Protein 1VE0 (pdb70)

Foldseek 3Di:
DKFKDKDKDFADDLKGKDFCQVVLLVRLAPAAWWKKKKFFPDQQKAKDKFAPDPVVVVVRVVLCVVQPLPDDDPCVVPPSRRSSNVSRVVRDGIDMFTHHRSGTPDDPRITMMMIHNGDRDITMIMIMIHD

CATH classification: 2.60.120.460

B-factor: mean 25.91, std 8.05, range [11.78, 72.25]

Organism: Sulfurisphaera tokodaii (strain DSM 16993 / JCM 10545 / NBRC 100140 / 7) (NCBI:txid273063)

Secondary structure (DSSP, 8-state):
---EEEEEEE--SSSEEEE-HHHHHHHTTT-SSEEEEEEE--SSEEEEEE---S---HHHHHHHHHS-TTS--GGGGT-S-HHHHHHHHHH-SEEEEEEETTEE---TT-EEEEEESS-S-EEEEEEE---

Nearest PDB structures (foldseek):
  1ve0-assembly1_A  TM=1.002E+00  e=5.190E-28  Sulfurisphaera tokodaii
  1vph-assembly2_E  TM=9.712E-01  e=1.013E-18  Saccharolobus solfataricus P2
  2p6h-assembly1_A  TM=9.723E-01  e=6.407E-18  Aeropyrum pernix
  2p6c-assembly1_A  TM=9.313E-01  e=6.849E-16  Aquifex aeolicus VF5
  1vmh-assembly1_A  TM=9.463E-01  e=2.648E-15  Clostridium acetobutylicum

Sequence (131 aa):
KIISKEFTVKTRSRFDSIDITEQVSEAIKGINNGIAHVIVKHTTCAIIINEAESGLKDFLNWAKKLVPPDGEFEHNIIDNNGHAHVISAIIGNSRVVPIIEGKLDLGTWQRIILLEFDGPRTRTVLVKSGE

Radius of gyration: 15.31 Å; Cα contacts (8 Å, |Δi|>4): 294; chains: 1; bounding box: 28×48×33 Å

Solvent-accessible surface area: 7327 Å² total

Structure (mmCIF, N/CA/C/O backbone):
data_1VE0
#
_entry.id   1VE0
#
_cell.length_a   71.720
_cell.length_b   71.720
_cell.length_c   71.720
_cell.angle_alpha   90.00
_cell.angle_beta   90.00
_cell.angle_gamma   90.00
#
_symmetry.space_group_name_H-M   'P 21 3'
#
loop_
_entity.id
_entity.type
_entity.pdbx_description
1 polymer 'hypothetical protein (ST2072)'
2 non-polymer 'SULFATE ION'
3 non-polymer 'ZINC ION'
4 water water
#
loop_
_atom_site.group_PDB
_atom_site.id
_atom_site.type_symbol
_atom_site.label_atom_id
_atom_site.label_alt_id
_atom_site.label_comp_id
_atom_site.label_asym_id
_atom_site.label_entity_id
_atom_site.label_seq_id
_atom_site.pdbx_PDB_ins_code
_atom_site.Cartn_x
_atom_site.Cartn_y
_atom_site.Cartn_z
_atom_site.occupancy
_atom_site.B_iso_or_equiv
_atom_site.auth_seq_id
_atom_site.auth_comp_id
_atom_site.auth_asym_id
_atom_site.auth_atom_id
_atom_site.pdbx_PDB_model_num
ATOM 9 N N . LYS A 1 2 ? -0.575 67.380 29.142 1.00 43.93 2 LYS A N 1
ATOM 10 C CA . LYS A 1 2 ? -1.569 66.540 28.488 1.00 39.58 2 LYS A CA 1
ATOM 11 C C . LYS A 1 2 ? -0.960 65.272 27.886 1.00 36.43 2 LYS A C 1
ATOM 12 O O . LYS A 1 2 ? 0.169 65.289 27.405 1.00 32.96 2 LYS A O 1
ATOM 18 N N . ILE A 1 3 ? -1.716 64.176 27.911 1.00 34.09 3 ILE A N 1
ATOM 19 C CA . ILE A 1 3 ? -1.238 62.902 27.367 1.00 33.17 3 ILE A CA 1
ATOM 20 C C . ILE A 1 3 ? -2.250 62.281 26.418 1.00 31.56 3 ILE A C 1
ATOM 21 O O . ILE A 1 3 ? -3.372 61.974 26.816 1.00 31.94 3 ILE A O 1
ATOM 26 N N . ILE A 1 4 ? -1.856 62.101 25.164 1.00 28.05 4 ILE A N 1
ATOM 27 C CA . ILE A 1 4 ? -2.736 61.496 24.184 1.00 27.94 4 ILE A CA 1
ATOM 28 C C . ILE A 1 4 ? -2.167 60.131 23.824 1.00 27.51 4 ILE A C 1
ATOM 29 O O . ILE A 1 4 ? -0.956 59.983 23.622 1.00 26.75 4 ILE A O 1
ATOM 34 N N . SER A 1 5 ? -3.041 59.137 23.760 1.00 25.37 5 SER A N 1
ATOM 35 C CA . SER A 1 5 ? -2.628 57.784 23.420 1.00 26.49 5 SER A CA 1
ATOM 36 C C . SER A 1 5 ? -3.576 57.279 22.356 1.00 27.33 5 SER A C 1
ATOM 37 O O . SER A 1 5 ? -4.772 57.117 22.614 1.00 27.20 5 SER A O 1
ATOM 40 N N . LYS A 1 6 ? -3.055 57.044 21.157 1.00 24.63 6 LYS A N 1
ATOM 41 C CA . LYS A 1 6 ? -3.888 56.560 20.067 1.00 26.29 6 LYS A CA 1
ATOM 42 C C . LYS A 1 6 ? -3.165 55.527 19.226 1.00 25.22 6 LYS A C 1
ATOM 43 O O . LYS A 1 6 ? -1.980 55.695 18.899 1.00 25.30 6 LYS A O 1
ATOM 49 N N . GLU A 1 7 ? -3.885 54.464 18.873 1.00 22.84 7 GLU A N 1
ATOM 50 C CA . GLU A 1 7 ? -3.327 53.382 18.074 1.00 25.07 7 GLU A CA 1
ATOM 51 C C . GLU A 1 7 ? -4.023 53.253 16.727 1.00 25.70 7 GLU A C 1
ATOM 52 O O . GLU A 1 7 ? -5.195 53.594 16.596 1.00 27.71 7 GLU A O 1
ATOM 58 N N . PHE A 1 8 ? -3.290 52.780 15.725 1.00 23.66 8 PHE A N 1
ATOM 59 C CA . PHE A 1 8 ? -3.858 52.533 14.407 1.00 22.90 8 PHE A CA 1
ATOM 60 C C . PHE A 1 8 ? -3.124 51.316 13.855 1.00 22.91 8 PHE A C 1
ATOM 61 O O . PHE A 1 8 ? -2.043 50.977 14.340 1.00 22.15 8 PHE A O 1
ATOM 69 N N . THR A 1 9 ? -3.715 50.635 12.875 1.00 24.30 9 THR A N 1
ATOM 70 C CA . THR A 1 9 ? -3.087 49.446 12.298 1.00 24.07 9 THR A CA 1
ATOM 71 C C . THR A 1 9 ? -2.772 49.628 10.820 1.00 25.55 9 THR A C 1
ATOM 72 O O . THR A 1 9 ? -3.405 50.418 10.128 1.00 26.15 9 THR A O 1
ATOM 76 N N . VAL A 1 10 ? -1.771 48.902 10.349 1.00 24.86 10 VAL A N 1
ATOM 77 C CA . VAL A 1 10 ? -1.397 48.943 8.952 1.00 27.62 10 VAL A CA 1
ATOM 78 C C . VAL A 1 10 ? -1.133 47.504 8.571 1.00 28.35 10 VAL A C 1
ATOM 79 O O . VAL A 1 10 ? -0.584 46.731 9.358 1.00 29.96 10 VAL A O 1
ATOM 83 N N . LYS A 1 11 ? -1.529 47.140 7.365 1.00 29.68 11 LYS A N 1
ATOM 84 C CA . LYS A 1 11 ? -1.344 45.783 6.903 1.00 30.77 11 LYS A CA 1
ATOM 85 C C . LYS A 1 11 ? -0.097 45.692 6.042 1.00 29.54 11 LYS A C 1
ATOM 86 O O . LYS A 1 11 ? -0.019 46.347 5.002 1.00 29.08 11 LYS A O 1
ATOM 92 N N . THR A 1 12 ? 0.887 44.901 6.465 1.00 27.30 12 THR A N 1
ATOM 93 C CA . THR A 1 12 ? 2.089 44.760 5.650 1.00 27.70 12 THR A CA 1
ATOM 94 C C . THR A 1 12 ? 1.810 43.691 4.597 1.00 28.54 12 THR A C 1
ATOM 95 O O . THR A 1 12 ? 1.130 42.695 4.849 1.00 28.50 12 THR A O 1
ATOM 99 N N . ARG A 1 13 ? 2.340 43.924 3.405 1.00 30.59 13 ARG A N 1
ATOM 100 C CA . ARG A 1 13 ? 2.065 43.083 2.253 1.00 32.03 13 ARG A CA 1
ATOM 101 C C . ARG A 1 13 ? 3.077 42.036 1.862 1.00 31.53 13 ARG A C 1
ATOM 102 O O . ARG A 1 13 ? 2.864 41.322 0.887 1.00 31.12 13 ARG A O 1
ATOM 110 N N . SER A 1 14 ? 4.168 41.933 2.604 1.00 30.14 14 SER A N 1
ATOM 111 C CA . SER A 1 14 ? 5.203 40.974 2.251 1.00 29.89 14 SER A CA 1
ATOM 112 C C . SER A 1 14 ? 6.037 40.658 3.484 1.00 28.1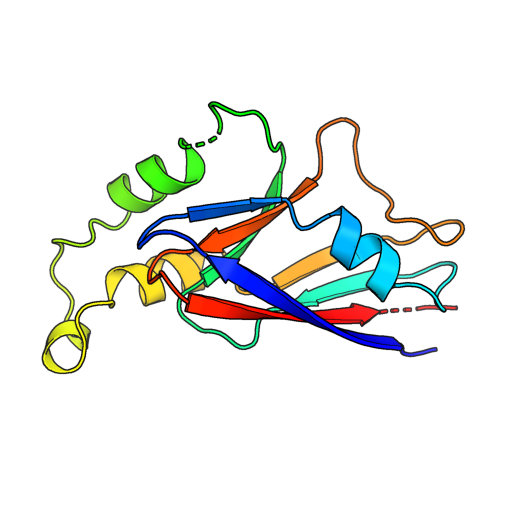1 14 SER A C 1
ATOM 113 O O . SER A 1 14 ? 5.813 41.242 4.544 1.00 27.55 14 SER A O 1
ATOM 116 N N . ARG A 1 15 ? 6.984 39.729 3.362 1.00 27.14 15 ARG A N 1
ATOM 117 C CA . ARG A 1 15 ? 7.836 39.408 4.501 1.00 26.44 15 ARG A CA 1
ATOM 118 C C . ARG A 1 15 ? 8.588 40.686 4.858 1.00 25.90 15 ARG A C 1
ATOM 119 O O . ARG A 1 15 ? 8.628 41.096 6.024 1.00 24.53 15 ARG A O 1
ATOM 127 N N . PHE A 1 16 ? 9.182 41.301 3.838 1.00 24.46 16 PHE A N 1
ATOM 128 C CA . PHE A 1 16 ? 9.909 42.568 3.984 1.00 25.10 16 PHE A CA 1
ATOM 129 C C . PHE A 1 16 ? 9.045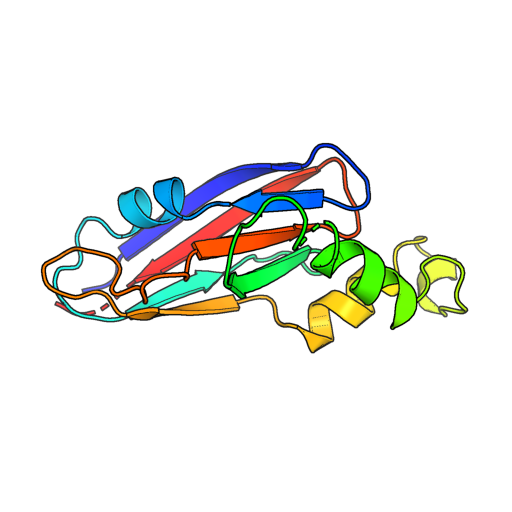 43.634 3.331 1.00 24.84 16 PHE A C 1
ATOM 130 O O . PHE A 1 16 ? 8.670 43.511 2.170 1.00 23.69 16 PHE A O 1
ATOM 138 N N . ASP A 1 17 ? 8.718 44.679 4.077 1.00 22.62 17 ASP A N 1
ATOM 139 C CA . ASP A 1 17 ? 7.869 45.730 3.537 1.00 22.37 17 ASP A CA 1
ATOM 140 C C . ASP A 1 17 ? 8.193 47.042 4.242 1.00 21.73 17 ASP A C 1
ATOM 141 O O . ASP A 1 17 ? 8.750 47.050 5.346 1.00 19.97 17 ASP A O 1
ATOM 146 N N . SER A 1 18 ? 7.869 48.146 3.590 1.00 19.98 18 SER A N 1
ATOM 147 C CA . SER A 1 18 ? 8.114 49.461 4.169 1.00 20.93 18 SER A CA 1
ATOM 148 C C . SER A 1 18 ? 6.889 50.314 3.872 1.00 21.43 18 SER A C 1
ATOM 149 O O . SER A 1 18 ? 6.444 50.418 2.732 1.00 21.06 18 SER A O 1
ATOM 152 N N . ILE A 1 19 ? 6.335 50.912 4.914 1.00 20.63 19 ILE A N 1
ATOM 153 C CA . ILE A 1 19 ? 5.131 51.708 4.756 1.00 21.13 19 ILE A CA 1
ATOM 154 C C . ILE A 1 19 ? 5.252 53.088 5.365 1.00 19.55 19 ILE A C 1
ATOM 155 O O . ILE A 1 19 ? 5.627 53.214 6.526 1.00 17.71 19 ILE A O 1
ATOM 160 N N . ASP A 1 20 ? 4.912 54.109 4.577 1.00 19.36 20 ASP A N 1
ATOM 161 C CA . ASP A 1 20 ? 4.938 55.496 5.035 1.00 20.38 20 ASP A CA 1
ATOM 162 C C . ASP A 1 20 ? 3.679 55.682 5.888 1.00 19.61 20 ASP A C 1
ATOM 163 O O . ASP A 1 20 ? 2.567 55.638 5.366 1.00 19.40 20 ASP A O 1
ATOM 168 N N . ILE A 1 21 ? 3.846 55.882 7.193 1.00 18.10 21 ILE A N 1
ATOM 169 C CA . ILE A 1 21 ? 2.697 56.034 8.079 1.00 18.41 21 ILE A CA 1
ATOM 170 C C . ILE A 1 21 ? 2.511 57.451 8.599 1.00 19.92 21 ILE A C 1
ATOM 171 O O . ILE A 1 21 ? 1.757 57.679 9.536 1.00 17.89 21 ILE A O 1
ATOM 176 N N . THR A 1 22 ? 3.193 58.406 7.975 1.00 20.47 22 THR A N 1
ATOM 177 C CA . THR A 1 22 ? 3.120 59.802 8.399 1.00 20.51 22 THR A CA 1
ATOM 178 C C . THR A 1 22 ? 1.699 60.355 8.549 1.00 21.22 22 THR A C 1
ATOM 179 O O . THR A 1 22 ? 1.377 60.987 9.554 1.00 18.49 22 THR A O 1
ATOM 183 N N . GLU A 1 23 ? 0.850 60.130 7.554 1.00 22.84 23 GLU A N 1
ATOM 184 C CA . GLU A 1 23 ? -0.517 60.650 7.623 1.00 24.05 23 GLU A CA 1
ATOM 185 C C . GLU A 1 23 ? -1.291 60.116 8.827 1.00 22.95 23 GLU A C 1
ATOM 186 O O . GLU A 1 23 ? -1.998 60.877 9.508 1.00 22.93 23 GLU A O 1
ATOM 192 N N . GLN A 1 24 ? -1.167 58.818 9.094 1.00 21.24 24 GLN A N 1
ATOM 193 C CA . GLN A 1 24 ? -1.866 58.220 10.228 1.00 22.06 24 GLN A CA 1
ATOM 194 C C . GLN A 1 24 ? -1.332 58.787 11.533 1.00 21.79 24 GLN A C 1
ATOM 195 O O . GLN A 1 24 ? -2.087 58.970 12.491 1.00 20.76 24 GLN A O 1
ATOM 201 N N . VAL A 1 25 ? -0.032 59.064 11.587 1.00 20.69 25 VAL A N 1
ATOM 202 C CA . VAL A 1 25 ? 0.513 59.637 12.809 1.00 18.76 25 VAL A CA 1
ATOM 203 C C . VAL A 1 25 ? 0.029 61.081 12.991 1.00 20.39 25 VAL A C 1
ATOM 204 O O . VAL A 1 25 ? -0.235 61.503 14.119 1.00 18.98 25 VAL A O 1
ATOM 208 N N . SER A 1 26 ? -0.099 61.842 11.902 1.00 20.11 26 SER A N 1
ATOM 209 C CA . SER A 1 26 ? -0.559 63.224 12.048 1.00 22.52 26 SER A CA 1
ATOM 210 C C . SER A 1 26 ? -1.977 63.259 12.615 1.00 22.33 26 SER A C 1
ATOM 211 O O . SER A 1 26 ? -2.336 64.177 13.351 1.00 22.19 26 SER A O 1
ATOM 214 N N . GLU A 1 27 ? -2.790 62.254 12.296 1.00 23.51 27 GLU A N 1
ATOM 215 C CA . GLU A 1 27 ? -4.148 62.205 12.837 1.00 23.56 27 GLU A CA 1
ATOM 216 C C . GLU A 1 27 ? -4.110 61.815 14.315 1.00 23.22 27 GLU A C 1
ATOM 217 O O . GLU A 1 27 ? -4.840 62.374 15.140 1.00 21.76 27 GLU A O 1
ATOM 223 N N . ALA A 1 28 ? -3.241 60.860 14.648 1.00 20.69 28 ALA A N 1
ATOM 224 C CA . ALA A 1 28 ? -3.128 60.376 16.016 1.00 20.50 28 ALA A CA 1
ATOM 225 C C . ALA A 1 28 ? -2.626 61.381 17.061 1.00 21.45 28 ALA A C 1
ATOM 226 O O . ALA A 1 28 ? -2.862 61.193 18.258 1.00 22.03 28 ALA A O 1
ATOM 228 N N . ILE A 1 29 ? -1.950 62.449 16.641 1.00 20.32 29 ILE A N 1
ATOM 229 C CA . ILE A 1 29 ? -1.456 63.423 17.616 1.00 20.51 29 ILE A CA 1
ATOM 230 C C . ILE A 1 29 ? -2.477 64.503 17.970 1.00 23.53 29 ILE A C 1
ATOM 231 O O . ILE A 1 29 ? -2.262 65.279 18.902 1.00 23.08 29 ILE A O 1
ATOM 236 N N . LYS A 1 30 ? -3.586 64.558 17.238 1.00 24.74 30 LYS A N 1
ATOM 237 C CA . LYS A 1 30 ? -4.590 65.581 17.505 1.00 26.34 30 LYS A CA 1
ATOM 238 C C . LYS A 1 30 ? -4.933 65.631 18.981 1.00 26.13 30 LYS A C 1
ATOM 239 O O . LYS A 1 30 ? -5.254 6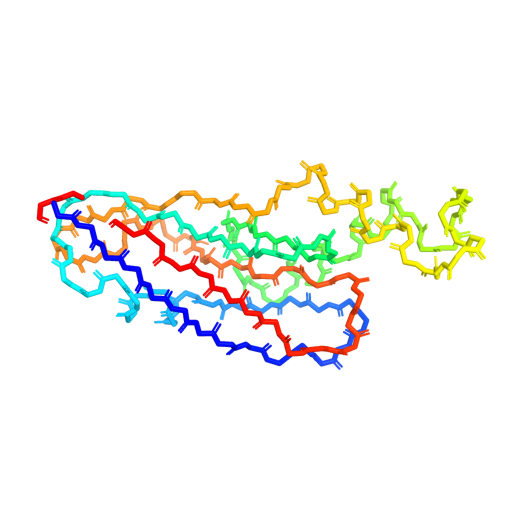4.624 19.598 1.00 26.44 30 LYS A O 1
ATOM 245 N N . GLY A 1 31 ? -4.836 66.822 19.546 1.00 26.55 31 GLY A N 1
ATOM 246 C CA . GLY A 1 31 ? -5.108 66.991 20.960 1.00 28.27 31 GLY A CA 1
ATOM 247 C C . GLY A 1 31 ? -3.902 67.667 21.582 1.00 27.98 31 GLY A C 1
ATOM 248 O O . GLY A 1 31 ? -4.021 68.372 22.580 1.00 30.10 31 GLY A O 1
ATOM 249 N N . ILE A 1 32 ? -2.733 67.442 20.985 1.00 26.57 32 ILE A N 1
ATOM 250 C CA . ILE A 1 32 ? -1.495 68.048 21.461 1.00 24.66 32 ILE A CA 1
ATOM 251 C C . ILE A 1 32 ? -1.087 69.173 20.503 1.00 25.38 32 ILE A C 1
ATOM 252 O O . ILE A 1 32 ? -1.055 68.986 19.287 1.00 23.12 32 ILE A O 1
ATOM 257 N N . ASN A 1 33 ? -0.781 70.338 21.064 1.00 25.82 33 ASN A N 1
ATOM 258 C CA . ASN A 1 33 ? -0.381 71.502 20.285 1.00 27.53 33 ASN A CA 1
ATOM 259 C C . ASN A 1 33 ? 1.135 71.681 20.185 1.00 26.12 33 ASN A C 1
ATOM 260 O O . ASN A 1 33 ? 1.662 72.020 19.125 1.00 25.59 33 ASN A O 1
ATOM 265 N N . ASN A 1 34 ? 1.832 71.457 21.293 1.00 26.01 34 ASN A N 1
ATOM 266 C CA . ASN A 1 34 ? 3.283 71.604 21.335 1.00 24.93 34 ASN A CA 1
ATOM 267 C C . ASN A 1 34 ? 3.803 70.493 22.232 1.00 24.91 34 ASN A C 1
ATOM 268 O O . ASN A 1 34 ? 3.365 70.356 23.375 1.00 23.86 34 ASN A O 1
ATOM 273 N N . GLY A 1 35 ? 4.732 69.693 21.722 1.00 22.71 35 GLY A N 1
ATOM 274 C CA . GLY A 1 35 ? 5.248 68.616 22.547 1.00 22.10 35 GLY A CA 1
ATOM 275 C C . GLY A 1 35 ? 6.000 67.550 21.793 1.00 20.18 35 GLY A C 1
ATOM 276 O O . GLY A 1 35 ? 6.682 67.842 20.812 1.00 19.50 35 GLY A O 1
ATOM 277 N N . ILE A 1 36 ? 5.857 66.305 22.244 1.00 20.04 36 ILE A N 1
ATOM 278 C CA . ILE A 1 36 ? 6.567 65.187 21.632 1.00 18.09 36 ILE A CA 1
ATOM 279 C C . ILE A 1 36 ? 5.639 64.009 21.345 1.00 17.41 36 ILE A C 1
ATOM 280 O O . ILE A 1 36 ? 4.798 63.651 22.161 1.00 17.48 36 ILE A O 1
ATOM 285 N N . ALA A 1 37 ? 5.795 63.439 20.161 1.00 14.98 37 ALA A N 1
ATOM 286 C CA . ALA A 1 37 ? 5.032 62.275 19.756 1.00 16.48 37 ALA A CA 1
ATOM 287 C C . ALA A 1 37 ? 5.999 61.103 19.786 1.00 15.88 37 ALA A C 1
ATOM 288 O O . ALA A 1 37 ? 7.070 61.156 19.171 1.00 17.05 37 ALA A O 1
ATOM 290 N N . HIS A 1 38 ? 5.649 60.068 20.533 1.00 14.89 38 HIS A N 1
ATOM 291 C CA . HIS A 1 38 ? 6.473 58.869 20.573 1.00 17.14 38 HIS A CA 1
ATOM 292 C C . HIS A 1 38 ? 5.738 57.873 19.689 1.00 16.19 38 HIS A C 1
ATOM 293 O O . HIS A 1 38 ? 4.635 57.455 20.025 1.00 15.89 38 HIS A O 1
ATOM 300 N N . VAL A 1 39 ? 6.335 57.519 18.556 1.00 15.43 39 VAL A N 1
ATOM 301 C CA . VAL A 1 39 ? 5.728 56.568 17.621 1.00 15.95 39 VAL A CA 1
ATOM 302 C C . VAL A 1 39 ? 6.325 55.229 18.020 1.00 16.79 39 VAL A C 1
ATOM 303 O O . VAL A 1 39 ? 7.528 54.984 17.838 1.00 16.10 39 VAL A O 1
ATOM 307 N N . ILE A 1 40 ? 5.468 54.378 18.571 1.00 15.25 40 ILE A N 1
ATOM 308 C CA . ILE A 1 40 ? 5.883 53.091 19.123 1.00 17.52 40 ILE A CA 1
ATOM 309 C C . ILE A 1 40 ? 5.169 51.860 18.593 1.00 18.84 40 ILE A C 1
ATOM 310 O O . ILE A 1 40 ? 3.970 51.899 18.345 1.00 20.90 40 ILE A O 1
ATOM 315 N N . VAL A 1 41 ? 5.897 50.765 18.399 1.00 19.06 41 VAL A N 1
ATOM 316 C CA . VAL A 1 41 ? 5.206 49.529 18.039 1.00 19.83 41 VAL A CA 1
ATOM 317 C C . VAL A 1 41 ? 5.488 48.604 19.209 1.00 20.55 41 VAL A C 1
ATOM 318 O O . VAL A 1 41 ? 6.596 48.598 19.749 1.00 21.36 41 VAL A O 1
ATOM 322 N N . LYS A 1 42 ? 4.485 47.851 19.634 1.00 19.99 42 LYS A N 1
ATOM 323 C CA . LYS A 1 42 ? 4.685 46.923 20.733 1.00 22.25 42 LYS A CA 1
ATOM 324 C C . LYS A 1 42 ? 5.054 45.575 20.139 1.00 23.24 42 LYS A C 1
ATOM 325 O O . LYS A 1 42 ? 4.835 44.531 20.754 1.00 26.01 42 LYS A O 1
ATOM 331 N N . HIS A 1 43 ? 5.624 45.615 18.937 1.00 22.06 43 HIS A N 1
ATOM 332 C CA . HIS A 1 43 ? 6.051 44.415 18.218 1.00 20.67 43 HIS A CA 1
ATOM 333 C C . HIS A 1 43 ? 7.558 44.232 18.371 1.00 20.51 43 HIS A C 1
ATOM 334 O O . HIS A 1 43 ? 8.267 45.188 18.681 1.00 19.21 43 HIS A O 1
ATOM 341 N N . THR A 1 44 ? 8.048 43.018 18.131 1.00 17.73 44 THR A N 1
ATOM 342 C CA . THR A 1 44 ? 9.473 42.757 18.249 1.00 18.22 44 THR A CA 1
ATOM 343 C C . THR A 1 44 ? 10.109 42.444 16.906 1.00 17.81 44 THR A C 1
ATOM 344 O O . THR A 1 44 ? 11.317 42.260 16.828 1.00 17.43 44 THR A O 1
ATOM 348 N N . THR A 1 45 ? 9.311 42.362 15.845 1.00 19.84 45 THR A N 1
ATOM 349 C CA . THR A 1 45 ? 9.886 42.033 14.542 1.00 19.32 45 THR A CA 1
ATOM 350 C C . THR A 1 45 ? 9.670 43.052 13.446 1.00 20.30 45 THR A C 1
ATOM 351 O O . THR A 1 45 ? 9.813 42.745 12.263 1.00 20.00 45 THR A O 1
ATOM 355 N N . CYS A 1 46 ? 9.293 44.258 13.832 1.00 19.46 46 CYS A N 1
ATOM 356 C CA . CYS A 1 46 ? 9.164 45.340 12.860 1.00 21.81 46 CYS A CA 1
ATOM 357 C C . CYS A 1 46 ? 9.726 46.552 13.611 1.00 20.06 46 CYS A C 1
ATOM 358 O O . CYS A 1 46 ? 9.821 46.517 14.841 1.00 20.50 46 CYS A O 1
ATOM 361 N N . ALA A 1 47 ? 10.151 47.585 12.891 1.00 20.05 47 ALA A N 1
ATOM 362 C CA . ALA A 1 47 ? 10.720 48.760 13.534 1.00 18.46 47 ALA A CA 1
ATOM 363 C C . ALA A 1 47 ? 10.218 50.064 12.930 1.00 18.95 47 ALA A C 1
ATOM 364 O O . ALA A 1 47 ? 9.542 50.062 11.894 1.00 16.65 47 ALA A O 1
ATOM 366 N N . ILE A 1 48 ? 10.552 51.173 13.592 1.00 15.77 48 ILE A N 1
ATOM 367 C CA . ILE A 1 48 ? 10.144 52.510 13.154 1.00 16.78 48 ILE A CA 1
ATOM 368 C C . ILE A 1 48 ? 11.394 53.347 12.899 1.00 16.32 48 ILE A C 1
ATOM 369 O O . ILE A 1 48 ? 12.335 53.318 13.690 1.00 15.30 48 ILE A O 1
ATOM 374 N N . ILE A 1 49 ? 11.415 54.063 11.780 1.00 16.22 49 ILE A N 1
ATOM 375 C CA . ILE A 1 49 ? 12.530 54.942 11.448 1.00 13.53 49 ILE A CA 1
ATOM 376 C C . ILE A 1 49 ? 11.901 56.221 10.933 1.00 15.92 49 ILE A C 1
ATOM 377 O O . ILE A 1 49 ? 10.728 56.209 10.552 1.00 16.09 49 ILE A O 1
ATOM 382 N N . ILE A 1 50 ? 12.660 57.317 10.966 1.00 15.77 50 ILE A N 1
ATOM 383 C CA . ILE A 1 50 ? 12.204 58.595 10.419 1.00 16.81 50 ILE A CA 1
ATOM 384 C C . ILE A 1 50 ? 13.190 58.882 9.292 1.00 17.35 50 ILE A C 1
ATOM 385 O O . ILE A 1 50 ? 14.361 59.150 9.552 1.00 17.97 50 ILE A O 1
ATOM 390 N N . ASN A 1 51 ? 12.735 58.808 8.043 1.00 17.60 51 ASN A N 1
ATOM 391 C CA . ASN A 1 51 ? 13.627 59.085 6.932 1.00 17.22 51 ASN A CA 1
ATOM 392 C C . ASN A 1 51 ? 12.886 59.429 5.642 1.00 17.68 51 ASN A C 1
ATOM 393 O O . ASN A 1 51 ? 11.694 59.700 5.667 1.00 18.36 51 ASN A O 1
ATOM 398 N N . GLU A 1 52 ? 13.581 59.415 4.510 1.00 18.60 52 GLU A N 1
ATOM 399 C CA . GLU A 1 52 ? 12.920 59.783 3.260 1.00 20.39 52 GLU A CA 1
ATOM 400 C C . GLU A 1 52 ? 12.204 58.598 2.626 1.00 20.22 52 GLU A C 1
ATOM 401 O O . GLU A 1 52 ? 12.770 57.513 2.488 1.00 21.68 52 GLU A O 1
ATOM 407 N N . ALA A 1 53 ? 10.950 58.805 2.250 1.00 20.38 53 ALA A N 1
ATOM 408 C CA . ALA A 1 53 ? 10.173 57.735 1.653 1.00 21.97 53 ALA A CA 1
ATOM 409 C C . ALA A 1 53 ? 10.264 57.738 0.128 1.00 25.38 53 ALA A C 1
ATOM 410 O O . ALA A 1 53 ? 9.266 57.518 -0.556 1.00 26.44 53 ALA A O 1
ATOM 412 N N . GLU A 1 54 ? 11.448 58.000 -0.412 1.00 26.79 54 GLU A N 1
ATOM 413 C CA . GLU A 1 54 ? 11.590 57.976 -1.860 1.00 27.67 54 GLU A CA 1
ATOM 414 C C . GLU A 1 54 ? 11.449 56.513 -2.296 1.00 27.90 54 GLU A C 1
ATOM 415 O O . GLU A 1 54 ? 11.865 55.595 -1.582 1.00 26.69 54 GLU A O 1
ATOM 421 N N . SER A 1 55 ? 10.852 56.297 -3.463 1.00 28.26 55 SER A N 1
ATOM 422 C CA . SER A 1 55 ? 10.633 54.947 -3.971 1.00 28.91 55 SER A CA 1
ATOM 423 C C . SER A 1 55 ? 11.811 53.974 -3.875 1.00 28.24 55 SER A C 1
ATOM 424 O O . SER A 1 55 ? 11.665 52.872 -3.339 1.00 27.56 55 SER A O 1
ATOM 427 N N . GLY A 1 56 ? 12.968 54.369 -4.400 1.00 27.52 56 GLY A N 1
ATOM 428 C CA . GLY A 1 56 ? 14.126 53.493 -4.365 1.00 26.30 56 GLY A CA 1
ATOM 429 C C . GLY A 1 56 ? 14.607 53.210 -2.954 1.00 27.16 56 GLY A C 1
ATOM 430 O O . GLY A 1 56 ? 14.902 52.067 -2.590 1.00 25.87 56 GLY A O 1
ATOM 431 N N . LEU A 1 57 ? 14.668 54.270 -2.153 1.00 26.16 57 LEU A N 1
ATOM 432 C CA . LEU A 1 57 ? 15.118 54.182 -0.772 1.00 27.02 57 LEU A CA 1
ATOM 433 C C . LEU A 1 57 ? 14.205 53.250 0.038 1.00 25.71 57 LEU A C 1
ATOM 434 O O . LEU A 1 57 ? 14.668 52.512 0.900 1.00 27.28 57 LEU A O 1
ATOM 447 N N . LYS A 1 59 ? 13.034 50.653 -0.868 1.00 28.04 59 LYS A N 1
ATOM 448 C CA . LYS A 1 59 ? 13.509 49.303 -1.150 1.00 28.47 59 LYS A CA 1
ATOM 449 C C . LYS A 1 59 ? 14.870 49.105 -0.461 1.00 26.48 59 LYS A C 1
ATOM 450 O O . LYS A 1 59 ? 15.120 48.071 0.157 1.00 25.95 59 LYS A O 1
ATOM 456 N N . ASP A 1 60 ? 15.745 50.103 -0.589 1.00 25.31 60 ASP A N 1
ATOM 457 C CA . ASP A 1 60 ? 17.080 50.071 0.018 1.00 25.09 60 ASP A CA 1
ATOM 458 C C . ASP A 1 60 ? 17.075 49.734 1.519 1.00 23.66 60 ASP A C 1
ATOM 459 O O . ASP A 1 60 ? 17.907 48.949 1.981 1.00 23.78 60 ASP A O 1
ATOM 464 N N . PHE A 1 61 ? 16.161 50.331 2.286 1.00 22.74 61 PHE A N 1
ATOM 465 C CA . P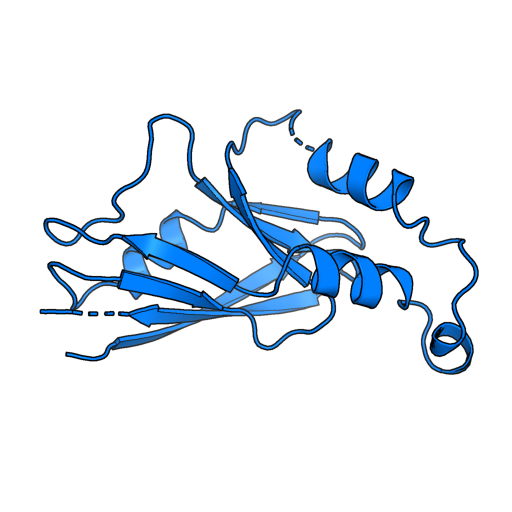HE A 1 61 ? 16.128 50.058 3.724 1.00 23.00 61 PHE A CA 1
ATOM 466 C C . PHE A 1 61 ? 15.994 48.558 3.974 1.00 22.43 61 PHE A C 1
ATOM 467 O O . PHE A 1 61 ? 16.687 47.997 4.822 1.00 21.20 61 PHE A O 1
ATOM 475 N N . LEU A 1 62 ? 15.095 47.925 3.225 1.00 22.35 62 LEU A N 1
ATOM 476 C CA . LEU A 1 62 ? 14.835 46.498 3.349 1.00 23.46 62 LEU A CA 1
ATOM 477 C C . LEU A 1 62 ? 15.993 45.657 2.826 1.00 24.20 62 LEU A C 1
ATOM 478 O O . LEU A 1 62 ? 16.438 44.726 3.494 1.00 24.36 62 LEU A O 1
ATOM 483 N N . ASN A 1 63 ? 16.489 45.989 1.640 1.00 24.18 63 ASN A N 1
ATOM 484 C CA . ASN A 1 63 ? 17.601 45.238 1.070 1.00 25.25 63 ASN A CA 1
ATOM 485 C C . ASN A 1 63 ? 18.881 45.338 1.890 1.00 25.51 63 ASN A C 1
ATOM 486 O O . ASN A 1 63 ? 19.645 44.374 1.982 1.00 25.36 63 ASN A O 1
ATOM 491 N N . TRP A 1 64 ? 19.134 46.492 2.494 1.00 26.10 64 TRP A N 1
ATOM 492 C CA . TRP A 1 64 ? 20.336 46.611 3.303 1.00 25.39 64 TRP A CA 1
ATOM 493 C C . TRP A 1 64 ? 20.132 45.955 4.655 1.00 25.65 64 TRP A C 1
ATOM 494 O O . TRP A 1 64 ? 21.076 45.457 5.264 1.00 25.48 64 TRP A O 1
ATOM 505 N N . ALA A 1 65 ? 18.888 45.933 5.118 1.00 26.43 65 ALA A N 1
ATOM 506 C CA . ALA A 1 65 ? 18.598 45.270 6.377 1.00 26.47 65 ALA A CA 1
ATOM 507 C C . ALA A 1 65 ? 18.930 43.800 6.125 1.00 27.96 65 ALA A C 1
ATOM 508 O O . ALA A 1 65 ? 19.567 43.140 6.949 1.00 28.70 65 ALA A O 1
ATOM 510 N N . LYS A 1 66 ? 18.502 43.295 4.971 1.00 28.78 66 LYS A N 1
ATOM 511 C CA . LYS A 1 66 ? 18.770 41.904 4.614 1.00 31.75 66 LYS A CA 1
ATOM 512 C C . LYS A 1 66 ? 20.265 41.631 4.485 1.00 31.71 66 LYS A C 1
ATOM 513 O O . LYS A 1 66 ? 20.727 40.535 4.804 1.00 31.65 66 LYS A O 1
ATOM 519 N N . LYS A 1 67 ? 21.019 42.623 4.019 1.00 32.11 67 LYS A N 1
ATOM 520 C CA . LYS A 1 67 ? 22.461 42.454 3.857 1.00 32.49 67 LYS A CA 1
ATOM 521 C C . LYS A 1 67 ? 23.163 42.398 5.207 1.00 31.36 67 LYS A C 1
ATOM 522 O O . LYS A 1 67 ? 24.101 41.627 5.400 1.00 30.99 67 LYS A O 1
ATOM 528 N N . LEU A 1 68 ? 22.710 43.226 6.140 1.00 28.24 68 LEU A N 1
ATOM 529 C CA . LEU A 1 68 ? 23.313 43.275 7.462 1.00 26.24 68 LEU A CA 1
ATOM 530 C C . LEU A 1 68 ? 22.993 42.048 8.300 1.00 24.65 68 LEU A C 1
ATOM 531 O O . LEU A 1 68 ? 23.859 41.518 8.996 1.00 23.55 68 LEU A O 1
ATOM 536 N N . VAL A 1 69 ? 21.745 41.599 8.234 1.00 24.32 69 VAL A N 1
ATOM 537 C CA . VAL A 1 69 ? 21.311 40.430 8.994 1.00 23.61 69 VAL A CA 1
ATOM 538 C C . VAL A 1 69 ? 20.510 39.499 8.072 1.00 25.08 69 VAL A C 1
ATOM 539 O O . VAL A 1 69 ? 19.286 39.505 8.080 1.00 23.55 69 VAL A O 1
ATOM 543 N N . PRO A 1 70 ? 21.209 38.690 7.256 1.00 26.47 70 PRO A N 1
ATOM 544 C CA . PRO A 1 70 ? 20.579 37.752 6.318 1.00 27.60 70 PRO A CA 1
ATOM 545 C C . PRO A 1 70 ? 19.539 36.841 6.960 1.00 26.07 70 PRO A C 1
ATOM 546 O O . PRO A 1 70 ? 19.814 36.186 7.964 1.00 26.01 70 PRO A O 1
ATOM 550 N N . PRO A 1 71 ? 18.327 36.790 6.389 1.00 27.66 71 PRO A N 1
ATOM 551 C CA . PRO A 1 71 ? 17.249 35.944 6.918 1.00 29.94 71 PRO A CA 1
ATOM 552 C C . PRO A 1 71 ? 17.668 34.472 6.913 1.00 31.84 71 PRO A C 1
ATOM 553 O O . PRO A 1 71 ? 17.173 33.663 7.692 1.00 31.55 71 PRO A O 1
ATOM 557 N N . ASP A 1 72 ? 18.587 34.143 6.015 1.00 34.41 72 ASP A N 1
ATOM 558 C CA . ASP A 1 72 ? 19.080 32.779 5.856 1.00 37.23 72 ASP A CA 1
ATOM 559 C C . ASP A 1 72 ? 20.244 32.547 6.807 1.00 37.73 72 ASP A C 1
ATOM 560 O O . ASP A 1 72 ? 20.869 31.485 6.794 1.00 38.34 72 ASP A O 1
ATOM 565 N N . GLY A 1 73 ? 20.534 33.552 7.628 1.00 36.79 73 GLY A N 1
ATOM 566 C CA . GLY A 1 73 ? 21.634 33.443 8.565 1.00 35.84 73 GLY A CA 1
ATOM 567 C C . GLY A 1 73 ? 21.381 32.455 9.684 1.00 35.23 73 GLY A C 1
ATOM 568 O O . GLY A 1 73 ? 20.290 31.892 9.804 1.00 35.95 73 GLY A O 1
ATOM 569 N N . GLU A 1 74 ? 22.400 32.253 10.509 1.00 35.58 74 GLU A N 1
ATOM 570 C CA . GLU A 1 74 ? 22.334 31.339 11.639 1.00 36.66 74 GLU A CA 1
ATOM 571 C C . GLU A 1 74 ? 21.748 32.042 12.863 1.00 34.40 74 GLU A C 1
ATOM 572 O O . GLU A 1 74 ? 22.306 33.029 13.338 1.00 35.03 74 GLU A O 1
ATOM 578 N N . PHE A 1 75 ? 20.619 31.533 13.355 1.00 31.97 75 PHE A N 1
ATOM 579 C CA . PHE A 1 75 ? 19.931 32.097 14.522 1.00 30.93 75 PHE A CA 1
ATOM 580 C C . PHE A 1 75 ? 19.456 30.986 15.461 1.00 31.36 75 PHE A C 1
ATOM 581 O O . PHE A 1 75 ? 18.702 30.101 15.055 1.00 30.31 75 PHE A O 1
ATOM 589 N N . GLU A 1 76 ? 19.879 31.028 16.718 1.00 31.34 76 GLU A N 1
ATOM 590 C CA . GLU A 1 76 ? 19.451 30.005 17.661 1.00 32.38 76 GLU A CA 1
ATOM 591 C C . GLU A 1 76 ? 17.947 30.061 17.876 1.00 31.46 76 GLU A C 1
ATOM 592 O O . GLU A 1 76 ? 17.309 29.059 18.224 1.00 28.92 76 GLU A O 1
ATOM 598 N N . HIS A 1 77 ? 17.380 31.243 17.662 1.00 30.05 77 HIS A N 1
ATOM 599 C CA . HIS A 1 77 ? 15.950 31.433 17.830 1.00 30.46 77 HIS A CA 1
ATOM 600 C C . HIS A 1 77 ? 15.154 30.621 16.820 1.00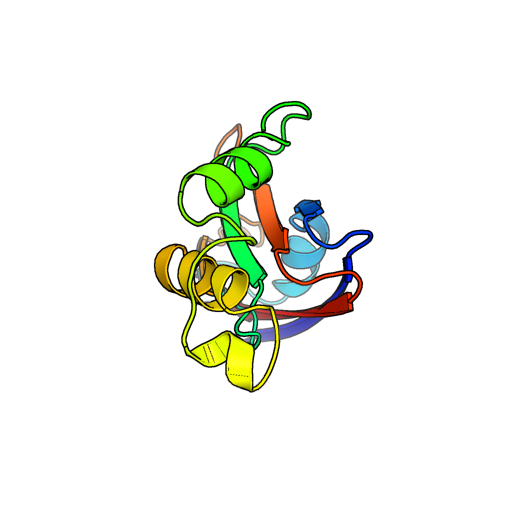 30.60 77 HIS A C 1
ATOM 601 O O . HIS A 1 77 ? 14.048 30.165 17.116 1.00 29.74 77 HIS A O 1
ATOM 608 N N . ASN A 1 78 ? 15.721 30.440 15.630 1.00 32.17 78 ASN A N 1
ATOM 609 C CA . ASN A 1 78 ? 15.022 29.726 14.568 1.00 33.16 78 ASN A CA 1
ATOM 610 C C . ASN A 1 78 ? 14.685 28.275 14.868 1.00 35.05 78 ASN A C 1
ATOM 611 O O . ASN A 1 78 ? 14.047 27.603 14.060 1.00 35.19 78 ASN A O 1
ATOM 616 N N . ILE A 1 79 ? 15.099 27.804 16.041 1.00 36.06 79 ILE A N 1
ATOM 617 C CA . ILE A 1 79 ? 14.782 26.451 16.487 1.00 37.61 79 ILE A CA 1
ATOM 618 C C . ILE A 1 79 ? 13.297 26.484 16.848 1.00 38.64 79 ILE A C 1
ATOM 619 O O . ILE A 1 79 ? 12.591 25.484 16.741 1.00 40.01 79 ILE A O 1
ATOM 624 N N . ILE A 1 80 ? 12.838 27.653 17.276 1.00 38.62 80 ILE A N 1
ATOM 625 C CA . ILE A 1 80 ? 11.449 27.850 17.672 1.00 40.50 80 ILE A CA 1
ATOM 626 C C . ILE A 1 80 ? 10.590 28.504 16.595 1.00 40.02 80 ILE A C 1
ATOM 627 O O . ILE A 1 80 ? 9.442 28.126 16.400 1.00 40.06 80 ILE A O 1
ATOM 632 N N . ASP A 1 81 ? 11.158 29.488 15.906 1.00 40.97 81 ASP A N 1
ATOM 633 C CA . ASP A 1 81 ? 10.453 30.244 14.873 1.00 41.37 81 ASP A CA 1
ATOM 634 C C . ASP A 1 81 ? 11.523 30.811 13.939 1.00 40.98 81 ASP A C 1
ATOM 635 O O . ASP A 1 81 ? 12.579 31.239 14.404 1.00 43.53 81 ASP A O 1
ATOM 640 N N . ASN A 1 82 ? 11.254 30.834 12.635 1.00 39.23 82 ASN A N 1
ATOM 641 C CA . ASN A 1 82 ? 12.241 31.307 11.660 1.00 36.94 82 ASN A CA 1
ATOM 642 C C . ASN A 1 82 ? 12.272 32.810 11.372 1.00 34.46 82 ASN A C 1
ATOM 643 O O . ASN A 1 82 ? 12.336 33.223 10.214 1.00 34.42 82 ASN A O 1
ATOM 648 N N . ASN A 1 83 ? 12.238 33.632 12.415 1.00 29.99 83 ASN A N 1
ATOM 649 C CA . ASN A 1 83 ? 12.279 35.073 12.210 1.00 27.53 83 ASN A CA 1
ATOM 650 C C . ASN A 1 83 ? 13.334 35.739 13.093 1.00 25.25 83 ASN A C 1
ATOM 651 O O . ASN A 1 83 ? 13.188 36.897 13.465 1.00 23.36 83 ASN A O 1
ATOM 656 N N . GLY A 1 84 ? 14.389 34.995 13.424 1.00 22.89 84 GLY A N 1
ATOM 657 C CA . GLY A 1 84 ? 15.452 35.537 14.247 1.00 24.10 84 GLY A CA 1
ATOM 658 C C . GLY A 1 84 ? 16.075 36.790 13.653 1.00 24.39 84 GLY A C 1
ATOM 659 O O . GLY A 1 84 ? 16.463 37.718 14.376 1.00 25.69 84 GLY A O 1
ATOM 660 N N . HIS A 1 85 ? 16.176 36.824 12.332 1.00 24.52 85 HIS A N 1
ATOM 661 C CA . HIS A 1 85 ? 16.754 37.976 11.653 1.00 24.05 85 HIS A CA 1
ATOM 662 C C . HIS A 1 85 ? 15.895 39.215 11.897 1.00 22.47 85 HIS A C 1
ATOM 663 O O . HIS A 1 85 ? 16.424 40.313 12.063 1.00 23.74 85 HIS A O 1
ATOM 670 N N . ALA A 1 86 ? 14.576 39.040 11.904 1.00 20.23 86 ALA A N 1
ATOM 671 C CA . ALA A 1 86 ? 13.668 40.168 12.108 1.00 19.93 86 ALA A CA 1
ATOM 672 C C . ALA A 1 86 ? 13.818 40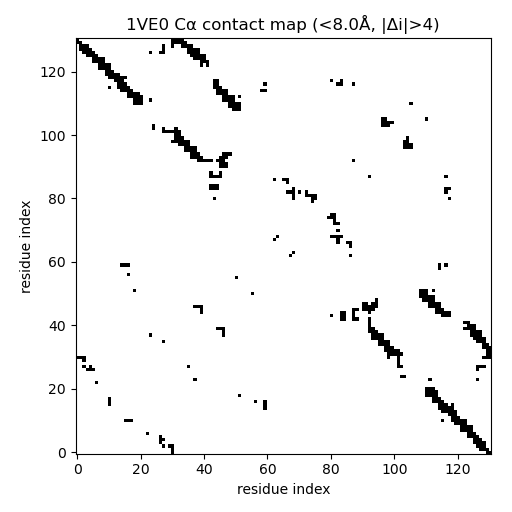.732 13.515 1.00 20.36 86 ALA A C 1
ATOM 673 O O . ALA A 1 86 ? 13.763 41.951 13.718 1.00 19.83 86 ALA A O 1
ATOM 675 N N . HIS A 1 87 ? 14.002 39.836 14.482 1.00 20.29 87 HIS A N 1
ATOM 676 C CA . HIS A 1 87 ? 14.177 40.222 15.880 1.00 18.86 87 HIS A CA 1
ATOM 677 C C . HIS A 1 87 ? 15.460 41.026 16.049 1.00 18.26 87 HIS A C 1
ATOM 678 O O . HIS A 1 87 ? 15.472 42.093 16.672 1.00 16.78 87 HIS A O 1
ATOM 685 N N . VAL A 1 88 ? 16.541 40.504 15.484 1.00 17.69 88 VAL A N 1
ATOM 686 C CA . VAL A 1 88 ? 17.840 41.144 15.581 1.00 19.63 88 VAL A CA 1
ATOM 687 C C . VAL A 1 88 ? 17.909 42.527 14.933 1.00 19.13 88 VAL A C 1
ATOM 688 O O . VAL A 1 88 ? 18.318 43.503 15.572 1.00 18.50 88 VAL A O 1
ATOM 692 N N . ILE A 1 89 ? 17.515 42.626 13.671 1.00 18.68 89 ILE A N 1
ATOM 693 C CA . ILE A 1 89 ? 17.594 43.925 13.013 1.00 19.30 89 ILE A CA 1
ATOM 694 C C . ILE A 1 89 ? 16.627 44.936 13.649 1.00 18.03 89 ILE A C 1
ATOM 695 O O . ILE A 1 89 ? 16.955 46.117 13.775 1.00 17.33 89 ILE A O 1
ATOM 700 N N . SER A 1 90 ? 15.447 44.473 14.055 1.00 17.83 90 SER A N 1
ATOM 701 C CA . SER A 1 90 ? 14.464 45.348 14.707 1.00 16.41 90 SER A CA 1
ATOM 702 C C . SER A 1 90 ? 14.969 45.875 16.059 1.00 17.16 90 SER A C 1
ATOM 703 O O . SER A 1 90 ? 14.660 47.002 16.448 1.00 15.48 90 SER A O 1
ATOM 706 N N . ALA A 1 91 ? 15.713 45.047 16.790 1.00 16.41 91 ALA A N 1
ATOM 707 C CA . ALA A 1 91 ? 16.235 45.460 18.092 1.00 19.08 91 ALA A CA 1
ATOM 708 C C . ALA A 1 91 ? 17.279 46.550 17.895 1.00 17.67 91 ALA A C 1
ATOM 709 O O . ALA A 1 91 ? 17.332 47.525 18.645 1.00 19.02 91 ALA A O 1
ATOM 711 N N . ILE A 1 92 ? 18.111 46.380 16.879 1.00 17.72 92 ILE A N 1
ATOM 712 C CA . ILE A 1 92 ? 19.149 47.357 16.594 1.00 17.55 92 ILE A CA 1
ATOM 713 C C . ILE A 1 92 ? 18.562 48.709 16.159 1.00 17.88 92 ILE A C 1
ATOM 714 O O . ILE A 1 92 ? 18.949 49.765 16.684 1.00 15.55 92 ILE A O 1
ATOM 719 N N . ILE A 1 93 ? 17.614 48.680 15.226 1.00 15.43 93 ILE A N 1
ATOM 720 C CA . ILE A 1 93 ? 16.997 49.921 14.735 1.00 16.35 93 ILE A CA 1
ATOM 721 C C . ILE A 1 93 ? 16.161 50.588 15.825 1.00 15.70 93 ILE A C 1
ATOM 722 O O . ILE A 1 93 ? 16.220 51.812 16.015 1.00 16.47 93 ILE A O 1
ATOM 727 N N . GLY A 1 94 ? 15.405 49.776 16.558 1.00 14.98 94 GLY A N 1
ATOM 728 C CA . GLY A 1 94 ? 14.566 50.305 17.615 1.00 16.01 94 GLY A CA 1
ATOM 729 C C . GLY A 1 94 ? 13.088 50.203 17.281 1.00 15.24 94 GLY A C 1
ATOM 730 O O . GLY A 1 94 ? 12.694 50.230 16.112 1.00 16.84 94 GLY A O 1
ATOM 731 N N . ASN A 1 95 ? 12.257 50.116 18.312 1.00 15.04 95 ASN A N 1
ATOM 732 C CA . ASN A 1 95 ? 10.819 49.985 18.101 1.00 17.24 95 ASN A CA 1
ATOM 733 C C . ASN A 1 95 ? 10.084 51.305 18.236 1.00 17.11 95 ASN A C 1
ATOM 734 O O . ASN A 1 95 ? 8.856 51.326 18.256 1.00 19.34 95 ASN A O 1
ATOM 739 N N . SER A 1 96 ? 10.827 52.403 18.340 1.00 15.61 96 SER A N 1
ATOM 740 C CA . SER A 1 96 ? 10.201 53.705 18.451 1.00 16.29 96 SER A CA 1
ATOM 741 C C . SER A 1 96 ? 11.092 54.811 17.914 1.00 16.03 96 SER A C 1
ATOM 742 O O . SER A 1 96 ? 12.298 54.630 17.742 1.00 15.59 96 SER A O 1
ATOM 745 N N . ARG A 1 97 ? 10.465 55.951 17.653 1.00 14.75 97 ARG A N 1
ATOM 746 C CA . ARG A 1 97 ? 11.136 57.154 17.178 1.00 17.26 97 ARG A CA 1
ATOM 747 C C . ARG A 1 97 ? 10.325 58.325 17.734 1.00 17.74 97 ARG A C 1
ATOM 748 O O . ARG A 1 97 ? 9.119 58.193 17.953 1.00 17.87 97 ARG A O 1
ATOM 756 N N . VAL A 1 98 ? 10.979 59.455 17.978 1.00 17.13 98 VAL A N 1
ATOM 757 C CA . VAL A 1 98 ? 10.266 60.618 18.477 1.00 18.11 98 VAL A CA 1
ATOM 758 C C . VAL A 1 98 ? 10.125 61.647 17.367 1.00 18.45 98 VAL A C 1
ATOM 759 O O . VAL A 1 98 ? 10.998 61.777 16.509 1.00 17.77 98 VAL A O 1
ATOM 763 N N . VAL A 1 99 ? 9.003 62.356 17.366 1.00 16.87 99 VAL A N 1
ATOM 764 C CA . VAL A 1 99 ? 8.774 63.396 16.376 1.00 18.53 99 VAL A CA 1
ATOM 765 C C . VAL A 1 99 ? 8.237 64.576 17.167 1.00 18.80 99 VAL A C 1
ATOM 766 O O . VAL A 1 99 ? 7.310 64.436 17.959 1.00 17.34 99 VAL A O 1
ATOM 770 N N . PRO A 1 100 ? 8.862 65.749 17.014 1.00 19.56 100 PRO A N 1
ATOM 771 C CA . PRO A 1 100 ? 8.341 66.883 17.778 1.00 19.83 100 PRO A CA 1
ATOM 772 C C . PRO A 1 100 ? 7.034 67.360 17.162 1.00 21.42 100 PRO A C 1
ATOM 773 O O . PRO A 1 100 ? 6.789 67.152 15.977 1.00 18.91 100 PRO A O 1
ATOM 777 N N . ILE A 1 101 ? 6.204 67.984 17.989 1.00 20.79 101 ILE A N 1
ATOM 778 C CA . ILE A 1 101 ? 4.929 68.523 17.561 1.00 23.97 101 ILE A CA 1
ATOM 779 C C . ILE A 1 101 ? 5.000 70.024 17.830 1.00 24.93 101 ILE A C 1
ATOM 780 O O . ILE A 1 101 ? 5.419 70.438 18.908 1.00 26.93 101 ILE A O 1
ATOM 785 N N . ILE A 1 102 ? 4.604 70.832 16.855 1.00 25.43 102 ILE A N 1
ATOM 786 C CA . ILE A 1 102 ? 4.621 72.275 17.036 1.00 26.93 102 ILE A CA 1
ATOM 787 C C . ILE A 1 102 ? 3.439 72.846 16.250 1.00 26.95 102 ILE A C 1
ATOM 788 O O . ILE A 1 102 ? 3.168 72.427 15.127 1.00 25.17 102 ILE A O 1
ATOM 793 N N . GLU A 1 103 ? 2.701 73.761 16.864 1.00 30.18 103 GLU A N 1
ATOM 794 C CA . GLU A 1 103 ? 1.546 74.365 16.197 1.00 32.46 103 GLU A CA 1
ATOM 795 C C . GLU A 1 103 ? 0.523 73.292 15.845 1.00 31.59 103 GLU A C 1
ATOM 796 O O . GLU A 1 103 ? -0.196 73.423 14.857 1.00 33.15 103 GLU A O 1
ATOM 802 N N . GLY A 1 104 ? 0.475 72.226 16.643 1.00 30.12 104 GLY A N 1
ATOM 803 C CA . GLY A 1 104 ? -0.457 71.142 16.388 1.00 26.99 104 GLY A CA 1
ATOM 804 C C . GLY A 1 104 ? -0.097 70.213 15.236 1.00 26.57 104 GLY A C 1
ATOM 805 O O . GLY A 1 104 ? -0.882 69.318 14.902 1.00 27.36 104 GLY A O 1
ATOM 806 N N . LYS A 1 105 ? 1.076 70.404 14.634 1.00 24.50 105 LYS A N 1
ATOM 807 C CA . LYS A 1 105 ? 1.520 69.575 13.507 1.00 24.19 105 LYS A CA 1
ATOM 808 C C . LYS A 1 105 ? 2.861 68.860 13.748 1.00 23.03 105 LYS A C 1
ATOM 809 O O . LYS A 1 105 ? 3.670 69.293 14.561 1.00 22.58 105 LYS A O 1
ATOM 815 N N . LEU A 1 106 ? 3.098 67.776 13.016 1.00 19.80 106 LEU A N 1
ATOM 816 C CA . LEU A 1 106 ? 4.366 67.057 13.131 1.00 20.89 106 LEU A CA 1
ATOM 817 C C . LEU A 1 106 ? 5.453 67.996 12.596 1.00 21.34 106 LEU A C 1
ATOM 818 O O . LEU A 1 106 ? 5.340 68.516 11.491 1.00 21.13 106 LEU A O 1
ATOM 823 N N . ASP A 1 107 ? 6.505 68.203 13.374 1.00 21.48 107 ASP A N 1
ATOM 824 C CA . ASP A 1 107 ? 7.594 69.080 12.975 1.00 22.73 107 ASP A CA 1
ATOM 825 C C . ASP A 1 107 ? 8.646 68.232 12.255 1.00 23.72 107 ASP A C 1
ATOM 826 O O . ASP A 1 107 ? 9.618 67.764 12.862 1.00 23.20 107 ASP A O 1
ATOM 831 N N . LEU A 1 108 ? 8.432 68.044 10.953 1.00 21.84 108 LEU A N 1
ATOM 832 C CA . LEU A 1 108 ? 9.302 67.232 10.108 1.00 22.50 108 LEU A CA 1
ATOM 833 C C . LEU A 1 108 ? 10.153 68.038 9.136 1.00 22.91 108 LEU A C 1
ATOM 834 O O . LEU A 1 108 ? 9.727 69.081 8.639 1.00 22.09 108 LEU A O 1
ATOM 839 N N . GLY A 1 109 ? 11.353 67.528 8.861 1.00 23.37 109 GLY A N 1
ATOM 840 C CA . GLY A 1 109 ? 12.247 68.176 7.917 1.00 22.04 109 GLY A CA 1
ATOM 841 C C . GLY A 1 109 ? 11.713 67.979 6.513 1.00 22.46 109 GLY A C 1
ATOM 842 O O . GLY A 1 109 ? 10.774 67.205 6.300 1.00 20.43 109 GLY A O 1
ATOM 843 N N . THR A 1 110 ? 12.302 68.687 5.557 1.00 21.94 110 THR A N 1
ATOM 844 C CA . THR A 1 110 ? 11.897 68.606 4.154 1.00 25.17 110 THR A CA 1
ATOM 845 C C . THR A 1 110 ? 11.661 67.177 3.650 1.00 23.76 110 THR A C 1
ATOM 846 O O . THR A 1 110 ? 10.632 66.883 3.047 1.00 21.91 110 THR A O 1
ATOM 850 N N . TRP A 1 111 ? 12.615 66.291 3.908 1.00 23.57 111 TRP A N 1
ATOM 851 C CA . TRP A 1 111 ? 12.520 64.919 3.432 1.00 24.58 111 TRP A CA 1
ATOM 852 C C 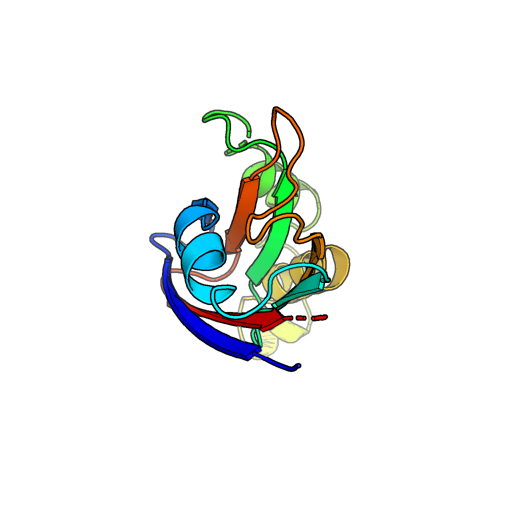. TRP A 1 111 ? 12.119 63.864 4.467 1.00 22.34 111 TRP A C 1
ATOM 853 O O . TRP A 1 111 ? 12.190 62.679 4.168 1.00 22.18 111 TRP A O 1
ATOM 864 N N . GLN A 1 112 ? 11.686 64.280 5.656 1.00 21.50 112 GLN A N 1
ATOM 865 C CA . GLN A 1 112 ? 11.315 63.314 6.692 1.00 19.95 112 GLN A CA 1
ATOM 866 C C . GLN A 1 112 ? 9.899 62.776 6.659 1.00 19.05 112 GLN A C 1
ATOM 867 O O . GLN A 1 112 ? 8.919 63.525 6.588 1.00 18.02 112 GLN A O 1
ATOM 873 N N . ARG A 1 113 ? 9.806 61.459 6.752 1.00 17.43 113 ARG A N 1
ATOM 874 C CA . ARG A 1 113 ? 8.530 60.770 6.793 1.00 18.86 113 ARG A CA 1
ATOM 875 C C . ARG A 1 113 ? 8.687 59.714 7.893 1.00 17.11 113 ARG A C 1
ATOM 876 O O . ARG A 1 113 ? 9.794 59.297 8.212 1.00 18.84 113 ARG A O 1
ATOM 884 N N . ILE A 1 114 ? 7.581 59.313 8.488 1.00 18.51 114 ILE A N 1
ATOM 885 C CA . ILE A 1 114 ? 7.603 58.306 9.536 1.00 17.13 114 ILE A CA 1
ATOM 886 C C . ILE A 1 114 ? 7.380 57.004 8.783 1.00 17.46 114 ILE A C 1
ATOM 887 O O . ILE A 1 114 ? 6.383 56.846 8.092 1.00 18.18 114 ILE A O 1
ATOM 892 N N . ILE A 1 115 ? 8.322 56.081 8.905 1.00 17.21 115 ILE A N 1
ATOM 893 C CA . ILE A 1 115 ? 8.233 54.825 8.174 1.00 17.88 115 ILE A CA 1
ATOM 894 C C . ILE A 1 115 ? 8.228 53.565 9.029 1.00 17.90 115 ILE A C 1
ATOM 895 O O . ILE A 1 115 ? 9.032 53.435 9.955 1.00 16.63 115 ILE A O 1
ATOM 900 N N . LEU A 1 116 ? 7.322 52.634 8.722 1.00 17.63 116 LEU A N 1
ATOM 901 C CA . LEU A 1 116 ? 7.308 51.356 9.442 1.00 17.72 116 LEU A CA 1
ATOM 902 C C . LEU A 1 116 ? 8.071 50.352 8.572 1.00 16.61 116 LEU A C 1
ATOM 903 O O . LEU A 1 116 ? 7.784 50.220 7.391 1.00 16.26 116 LEU A O 1
ATOM 908 N N . LEU A 1 117 ? 9.054 49.665 9.153 1.00 16.27 117 LEU A N 1
ATOM 909 C CA . LEU A 1 117 ? 9.839 48.672 8.422 1.00 19.22 117 LEU A CA 1
ATOM 910 C C . LEU A 1 117 ? 9.429 47.306 8.954 1.00 19.12 117 LEU A C 1
ATOM 911 O O . LEU A 1 117 ? 9.476 47.057 10.159 1.00 20.79 117 LEU A O 1
ATOM 916 N N . GLU A 1 118 ? 9.009 46.440 8.040 1.00 20.37 118 GLU A N 1
ATOM 917 C CA . GLU A 1 118 ? 8.533 45.094 8.353 1.00 19.12 118 GLU A CA 1
ATOM 918 C C . GLU A 1 118 ? 9.574 44.074 7.907 1.00 19.90 118 GLU A C 1
ATOM 919 O O . GLU A 1 118 ? 10.083 44.149 6.791 1.00 19.88 118 GLU A O 1
ATOM 925 N N . PHE A 1 119 ? 9.891 43.124 8.783 1.00 19.64 119 PHE A N 1
ATOM 926 C CA . PHE A 1 119 ? 10.871 42.095 8.470 1.00 18.60 119 PHE A CA 1
ATOM 927 C C . PHE A 1 119 ? 10.301 40.697 8.667 1.00 19.26 119 PHE A C 1
ATOM 928 O O . PHE A 1 119 ? 10.997 39.719 8.437 1.00 19.32 119 PHE A O 1
ATOM 936 N N . ASP A 1 120 ? 9.044 40.611 9.097 1.00 20.81 120 ASP A N 1
ATOM 937 C CA . ASP A 1 120 ? 8.401 39.318 9.338 1.00 23.81 120 ASP A CA 1
ATOM 938 C C . ASP A 1 120 ? 6.926 39.342 8.923 1.00 23.50 120 ASP A C 1
ATOM 939 O O . ASP A 1 120 ? 6.065 38.816 9.636 1.00 24.51 120 ASP A O 1
ATOM 944 N N . GLY A 1 121 ? 6.637 39.963 7.781 1.00 23.30 121 GLY A N 1
ATOM 945 C CA . GLY A 1 121 ? 5.264 40.039 7.302 1.00 23.28 121 GLY A CA 1
ATOM 946 C C . GLY A 1 121 ? 4.877 38.822 6.465 1.00 24.09 121 GLY A C 1
ATOM 947 O O . GLY A 1 121 ? 5.652 37.883 6.360 1.00 21.69 121 GLY A O 1
ATOM 948 N N . PRO A 1 122 ? 3.674 38.794 5.876 1.00 26.14 122 PRO A N 1
ATOM 949 C CA . PRO A 1 122 ? 2.644 39.837 5.948 1.00 27.37 122 PRO A CA 1
ATOM 950 C C . PRO A 1 122 ? 1.895 39.763 7.274 1.00 27.71 122 PRO A C 1
ATOM 951 O O . PRO A 1 122 ? 1.615 38.678 7.769 1.00 28.42 122 PRO A O 1
ATOM 955 N N . ARG A 1 123 ? 1.576 40.919 7.844 1.00 25.02 123 ARG A N 1
ATOM 956 C CA . ARG A 1 123 ? 0.874 40.976 9.118 1.00 26.64 123 ARG A CA 1
ATOM 957 C C . ARG A 1 123 ? 0.149 42.296 9.329 1.00 25.91 123 ARG A C 1
ATOM 958 O O . ARG A 1 123 ? 0.436 43.291 8.657 1.00 26.03 123 ARG A O 1
ATOM 966 N N . THR A 1 124 ? -0.794 42.301 10.264 1.00 26.33 124 THR A N 1
ATOM 967 C CA . THR A 1 124 ? -1.486 43.532 10.607 1.00 25.78 124 THR A CA 1
ATOM 968 C C . THR A 1 124 ? -0.655 44.029 11.778 1.00 25.68 124 THR A C 1
ATOM 969 O O . THR A 1 124 ? -0.563 43.365 12.811 1.00 25.62 124 THR A O 1
ATOM 973 N N . ARG A 1 125 ? -0.009 45.173 11.592 1.00 22.37 125 ARG A N 1
ATOM 974 C CA . ARG A 1 125 ? 0.821 45.741 12.633 1.00 21.92 125 ARG A CA 1
ATOM 975 C C . ARG A 1 125 ? 0.113 46.890 13.307 1.00 22.22 125 ARG A C 1
ATOM 976 O O . ARG A 1 125 ? -0.583 47.680 12.662 1.00 21.80 125 ARG A O 1
ATOM 984 N N . THR A 1 126 ? 0.298 46.992 14.612 1.00 20.14 126 THR A N 1
ATOM 985 C CA . THR A 1 126 ? -0.327 48.069 15.355 1.00 21.53 126 THR A CA 1
ATOM 986 C C . THR A 1 126 ? 0.714 49.112 15.735 1.00 21.81 126 THR A C 1
ATOM 987 O O . THR A 1 126 ? 1.803 48.769 16.197 1.00 21.91 126 THR A O 1
ATOM 991 N N . VAL A 1 127 ? 0.379 50.379 15.530 1.00 20.53 127 VAL A N 1
ATOM 992 C CA . VAL A 1 127 ? 1.278 51.465 15.896 1.00 20.72 127 VAL A CA 1
ATOM 993 C C . VAL A 1 127 ? 0.652 52.301 17.002 1.00 18.98 127 VAL A C 1
ATOM 994 O O . VAL A 1 127 ? -0.499 52.725 16.897 1.00 19.35 127 VAL A O 1
ATOM 998 N N . LEU A 1 128 ? 1.388 52.509 18.083 1.00 17.01 128 LEU A N 1
ATOM 999 C CA . LEU A 1 128 ? 0.891 53.358 19.161 1.00 18.81 128 LEU A CA 1
ATOM 1000 C C . LEU A 1 128 ? 1.573 54.729 19.078 1.00 20.04 128 LEU A C 1
ATOM 1001 O O . LEU A 1 128 ? 2.808 54.815 18.974 1.00 19.27 128 LEU A O 1
ATOM 1006 N N . VAL A 1 129 ? 0.777 55.793 19.085 1.00 18.60 129 VAL A N 1
ATOM 1007 C CA . VAL A 1 129 ? 1.326 57.140 19.081 1.00 20.15 129 VAL A CA 1
ATOM 1008 C C . VAL A 1 129 ? 0.943 57.725 20.437 1.00 21.74 129 VAL A C 1
ATOM 1009 O O . VAL A 1 129 ? -0.232 57.988 20.727 1.00 22.31 129 VAL A O 1
ATOM 1013 N N . LYS A 1 130 ? 1.947 57.894 21.279 1.00 18.81 130 LYS A N 1
ATOM 1014 C CA . LYS A 1 130 ? 1.753 58.413 22.618 1.00 20.56 130 LYS A CA 1
ATOM 1015 C C . LYS A 1 130 ? 2.365 59.799 22.617 1.00 21.63 130 LYS 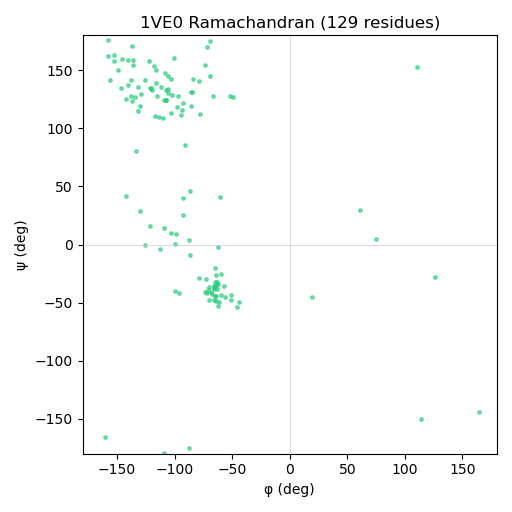A C 1
ATOM 1016 O O . LYS A 1 130 ? 3.590 59.941 22.552 1.00 21.24 130 LYS A O 1
ATOM 1022 N N . SER A 1 131 ? 1.515 60.819 22.676 1.00 20.51 131 SER A N 1
ATOM 1023 C CA . SER A 1 131 ? 1.991 62.193 22.654 1.00 21.97 131 SER A CA 1
ATOM 1024 C C . SER A 1 131 ? 1.839 62.896 23.988 1.00 22.84 131 SER A C 1
ATOM 1025 O O . SER A 1 131 ? 0.871 62.676 24.724 1.00 25.03 131 SER A O 1
ATOM 1036 N N . GLY A 1 133 ? 2.589 66.882 25.954 1.00 23.28 133 GLY A N 1
ATOM 1037 C CA . GLY A 1 133 ? 2.915 68.286 25.774 1.00 25.24 133 GLY A CA 1
ATOM 1038 C C . GLY A 1 133 ? 1.721 69.099 26.202 1.00 26.38 133 GLY A C 1
ATOM 1039 O O . GLY A 1 133 ? 0.959 68.659 27.064 1.00 26.98 133 GLY A O 1
ATOM 1040 N N . GLU A 1 134 ? 1.530 70.267 25.601 1.00 26.95 134 GLU A N 1
ATOM 1041 C CA . GLU A 1 134 ? 0.392 71.102 25.966 1.00 27.87 134 GLU A CA 1
ATOM 1042 C C . GLU A 1 134 ? -0.579 71.197 24.799 1.00 28.40 134 GLU A C 1
ATOM 1043 O O . GLU A 1 134 ? -0.161 70.878 23.673 1.00 28.48 134 GLU A O 1
#

InterPro domains:
  IPR001602 UPF0047 protein YjbQ-like [PF01894] (20-130)
  IPR001602 UPF0047 protein YjbQ-like [PIRSF004681] (2-134)
  IPR001602 UPF0047 protein YjbQ-like [PS01314] (96-114)
  IPR001602 UPF0047 protein YjbQ-like [PTHR30615] (8-130)
  IPR001602 UPF0047 protein YjbQ-like [TIGR00149] (7-134)
  IPR035917 YjbQ-like superfamily [G3DSA:2.60.120.460] (1-134)
  IPR035917 YjbQ-like superfamily [SSF111038] (1-134)